Protein AF-A0ABD0MYV5-F1 (afdb_monomer_lite)

Secondary structure (DSSP, 8-state):
--HHHHTTTT-----S---HHHHHHHHHHHHHHHT-TT-HHHHHHHHHHHHHHHHHHHHHHHHHHHIIIIIHHHHHHHHTHHHHH-

InterPro domains:
  IPR004148 BAR domain [PF03114] (11-85)
  IPR027267 AH/BAR domain superfamily [G3DSA:1.20.1270.60] (1-86)
  IPR027267 AH/BAR domain superfamily [SSF103657] (2-85)

Organism: Cirrhinus mrigala (NCBI:txid683832)

Radius of gyration: 19.65 Å; chains: 1; bounding box: 43×21×59 Å

Structure (mmCIF, N/CA/C/O backbone):
data_AF-A0ABD0MYV5-F1
#
_entry.id   AF-A0ABD0MYV5-F1
#
loop_
_atom_site.group_PDB
_atom_site.id
_atom_site.type_symbol
_atom_site.label_atom_id
_atom_site.label_alt_id
_atom_site.label_comp_id
_atom_site.label_asym_id
_atom_site.label_entity_id
_atom_site.label_seq_id
_atom_site.pdbx_PDB_ins_code
_atom_site.Cartn_x
_atom_site.Cartn_y
_atom_site.Cartn_z
_atom_site.occupancy
_atom_site.B_iso_or_equiv
_atom_site.auth_seq_id
_atom_site.auth_comp_id
_atom_site.auth_asym_id
_atom_si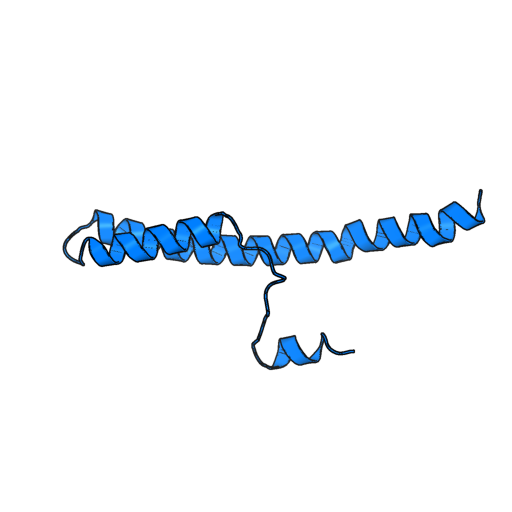te.auth_atom_id
_atom_site.pdbx_PDB_model_num
ATOM 1 N N . MET A 1 1 ? -22.826 -6.195 10.034 1.00 40.59 1 MET A N 1
ATOM 2 C CA . MET A 1 1 ? -22.557 -7.499 9.377 1.00 40.59 1 MET A CA 1
ATOM 3 C C . MET A 1 1 ? -21.999 -7.395 7.943 1.00 40.59 1 MET A C 1
ATOM 5 O O . MET A 1 1 ? -21.804 -8.420 7.309 1.00 40.59 1 MET A O 1
ATOM 9 N N . LEU A 1 2 ? -21.656 -6.200 7.432 1.00 38.88 2 LEU A N 1
ATOM 10 C CA . LEU A 1 2 ? -21.157 -6.011 6.054 1.00 38.88 2 LEU A CA 1
ATOM 11 C C . LEU A 1 2 ? -19.680 -6.407 5.826 1.00 38.88 2 LEU A C 1
ATOM 13 O O . LEU A 1 2 ? -19.288 -6.658 4.693 1.00 38.88 2 LEU A O 1
ATOM 17 N N . ASN A 1 3 ? -18.857 -6.513 6.877 1.00 42.44 3 ASN A N 1
ATOM 18 C CA . ASN A 1 3 ? -17.404 -6.708 6.727 1.00 42.44 3 ASN A CA 1
ATOM 19 C C . ASN A 1 3 ? -16.944 -8.172 6.612 1.00 42.44 3 ASN A C 1
ATOM 21 O O . ASN A 1 3 ? -15.825 -8.420 6.164 1.00 42.44 3 ASN A O 1
ATOM 25 N N . THR A 1 4 ? -17.772 -9.148 6.992 1.00 47.66 4 THR A N 1
ATOM 26 C CA . THR A 1 4 ? -17.401 -10.575 6.915 1.00 47.66 4 THR A CA 1
ATOM 27 C C . THR A 1 4 ? -17.492 -11.100 5.480 1.00 47.66 4 THR A C 1
ATOM 29 O O . THR A 1 4 ? -16.676 -11.919 5.070 1.00 47.66 4 THR A O 1
ATOM 32 N N . VAL A 1 5 ? -18.424 -10.567 4.682 1.00 37.91 5 VAL A N 1
ATOM 33 C CA . VAL A 1 5 ? -18.683 -11.027 3.307 1.00 37.91 5 VAL A CA 1
ATOM 34 C C . VAL A 1 5 ? -17.644 -10.483 2.311 1.00 37.91 5 VAL A C 1
ATOM 36 O O . VAL A 1 5 ? -17.268 -11.180 1.371 1.00 37.91 5 VAL A O 1
ATOM 39 N N . SER A 1 6 ? -17.083 -9.291 2.552 1.00 45.66 6 SER A N 1
ATOM 40 C CA . SER A 1 6 ? -16.025 -8.706 1.704 1.00 45.66 6 SER A CA 1
ATOM 41 C C . SER A 1 6 ? -14.715 -9.501 1.723 1.00 45.66 6 SER A C 1
ATOM 43 O O . SER A 1 6 ? -14.004 -9.528 0.722 1.00 45.66 6 SER A O 1
ATOM 45 N N . LYS A 1 7 ? -14.423 -10.219 2.819 1.00 46.72 7 LYS A N 1
ATOM 46 C CA . LYS A 1 7 ? -13.253 -11.109 2.906 1.00 46.72 7 LYS A CA 1
ATOM 47 C C . LYS A 1 7 ? -13.364 -12.336 1.991 1.00 46.72 7 LYS A C 1
ATOM 49 O O . LYS A 1 7 ? -12.341 -12.839 1.549 1.00 46.72 7 LYS A O 1
ATOM 54 N N . ILE A 1 8 ? -14.582 -12.796 1.687 1.00 49.06 8 ILE A N 1
ATOM 55 C CA . ILE A 1 8 ? -14.831 -14.021 0.903 1.00 49.06 8 ILE A CA 1
ATOM 56 C C . ILE A 1 8 ? -14.710 -13.769 -0.611 1.00 49.06 8 ILE A C 1
ATOM 58 O O . ILE A 1 8 ? -14.375 -14.680 -1.359 1.00 49.06 8 ILE A O 1
ATOM 62 N N . ARG A 1 9 ?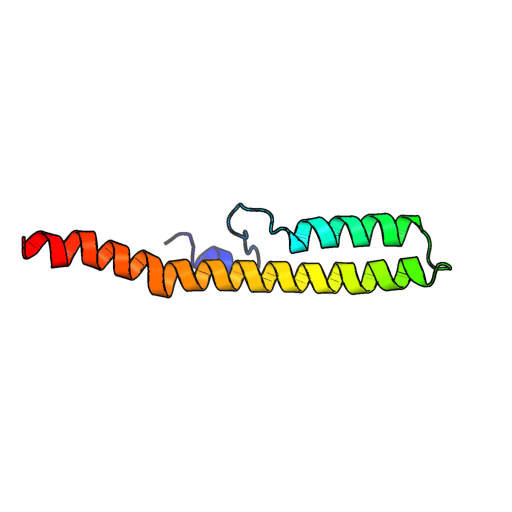 -14.922 -12.531 -1.085 1.00 45.31 9 ARG A N 1
ATOM 63 C CA . ARG A 1 9 ? -14.851 -12.183 -2.523 1.00 45.31 9 ARG A CA 1
ATOM 64 C C . ARG A 1 9 ? -13.484 -11.657 -2.986 1.00 45.31 9 ARG A C 1
ATOM 66 O O . ARG A 1 9 ? -13.405 -11.093 -4.071 1.00 45.31 9 ARG A O 1
ATOM 73 N N . GLY A 1 10 ? -12.431 -11.758 -2.172 1.00 44.06 10 GLY A N 1
ATOM 74 C CA . GLY A 1 10 ? -11.090 -11.267 -2.533 1.00 44.06 10 GLY A CA 1
ATOM 75 C C . GLY A 1 10 ? -10.968 -9.741 -2.664 1.00 44.06 10 GLY A C 1
ATOM 76 O O . GLY A 1 10 ? -9.882 -9.230 -2.909 1.00 44.06 10 GLY A O 1
ATOM 77 N N . GLN A 1 11 ? -12.048 -8.984 -2.442 1.00 40.59 11 GLN A N 1
ATOM 78 C CA . GLN A 1 11 ? -12.002 -7.530 -2.319 1.00 40.59 11 GLN A CA 1
ATOM 79 C C . GLN A 1 11 ? -11.649 -7.159 -0.879 1.00 40.59 11 GLN A C 1
ATOM 81 O O . GLN A 1 11 ? -12.481 -6.671 -0.107 1.00 40.59 11 GLN A O 1
ATOM 86 N N . VAL A 1 12 ? -10.386 -7.381 -0.514 1.00 49.91 12 VAL A N 1
ATOM 87 C CA . VAL A 1 12 ? -9.796 -6.701 0.638 1.00 49.91 12 VAL A CA 1
ATOM 88 C C . VAL A 1 12 ? -9.653 -5.239 0.231 1.00 49.91 12 VAL A C 1
ATOM 90 O O . VAL A 1 12 ? -8.642 -4.824 -0.322 1.00 49.91 12 VAL A O 1
ATOM 93 N N . LYS A 1 13 ? -10.703 -4.445 0.455 1.00 46.66 13 LYS A N 1
ATOM 94 C CA . LYS A 1 13 ? -10.543 -2.995 0.527 1.00 46.66 13 LYS A CA 1
ATOM 95 C C . LYS A 1 13 ? -9.640 -2.751 1.732 1.00 46.66 13 LYS A C 1
ATOM 97 O O . LYS A 1 13 ? -10.117 -2.820 2.868 1.00 46.66 13 LYS A O 1
ATOM 102 N N . 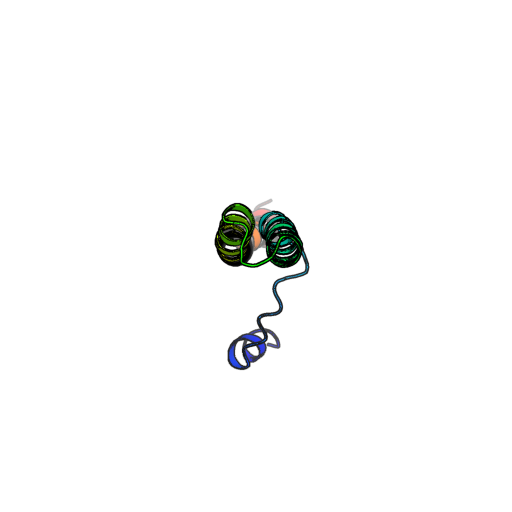SER A 1 14 ? -8.338 -2.574 1.485 1.00 51.09 14 SER A N 1
ATOM 103 C CA . SER A 1 14 ? -7.444 -2.038 2.502 1.00 51.09 14 SER A CA 1
ATOM 104 C C . SER A 1 14 ? -8.057 -0.726 2.976 1.00 51.09 14 SER A C 1
ATOM 106 O O . SER A 1 14 ? -8.729 -0.002 2.232 1.00 51.09 14 SER A O 1
ATOM 108 N N . VAL A 1 15 ? -7.974 -0.504 4.275 1.00 50.69 15 VAL A N 1
ATOM 109 C CA . VAL A 1 15 ? -8.637 0.607 4.937 1.00 50.69 15 VAL A CA 1
ATOM 110 C C . VAL A 1 15 ? -7.906 1.889 4.535 1.00 50.69 15 VAL A C 1
ATOM 112 O O . VAL A 1 15 ? -6.972 2.288 5.204 1.00 50.69 15 VAL A O 1
ATOM 115 N N . GLY A 1 16 ? -8.328 2.493 3.421 1.00 63.25 16 GLY A N 1
ATOM 116 C CA . GLY A 1 16 ? -8.317 3.923 3.074 1.00 63.25 16 GLY A CA 1
ATOM 117 C C . GLY A 1 16 ? -7.005 4.715 3.032 1.00 63.25 16 GLY A C 1
ATOM 118 O O . GLY A 1 16 ? -6.999 5.769 2.400 1.00 63.25 16 GLY A O 1
ATOM 119 N N . TYR A 1 17 ? -5.925 4.273 3.672 1.00 70.06 17 TYR A N 1
ATOM 120 C CA . TYR A 1 17 ? -4.691 5.040 3.784 1.00 70.06 17 TYR A CA 1
ATOM 121 C C . TYR A 1 17 ? -3.584 4.410 2.937 1.00 70.06 17 TYR A C 1
ATOM 123 O O . TYR A 1 17 ? -3.326 3.212 3.059 1.00 70.06 17 TYR A O 1
ATOM 131 N N . PRO A 1 18 ? -2.927 5.182 2.061 1.00 80.19 18 PRO A N 1
ATOM 132 C CA . PRO A 1 18 ? -1.806 4.664 1.304 1.00 80.19 18 PRO A CA 1
ATOM 133 C C . PRO A 1 18 ? -0.599 4.472 2.232 1.00 80.19 18 PRO A C 1
ATOM 135 O O . PRO A 1 18 ? -0.115 5.421 2.845 1.00 80.19 18 PRO A O 1
ATOM 138 N N . GLN A 1 19 ? -0.092 3.242 2.319 1.00 90.75 19 GLN A N 1
ATOM 139 C CA . GLN A 1 19 ? 1.143 2.965 3.050 1.00 90.75 19 GLN A CA 1
ATOM 140 C C . GLN A 1 19 ? 2.342 3.535 2.291 1.00 90.75 19 GLN A C 1
ATOM 142 O O . GLN A 1 19 ? 2.476 3.343 1.080 1.00 90.75 19 GLN A O 1
ATOM 147 N N . THR A 1 20 ? 3.233 4.213 3.011 1.00 94.06 20 THR A N 1
ATOM 148 C CA . THR A 1 20 ? 4.447 4.850 2.473 1.00 94.06 20 THR A CA 1
ATOM 149 C C . THR A 1 20 ? 5.318 3.894 1.661 1.00 94.06 20 THR A C 1
ATOM 151 O O . THR A 1 20 ? 5.831 4.252 0.606 1.00 94.06 20 THR A O 1
ATOM 154 N N . GLU A 1 21 ? 5.422 2.65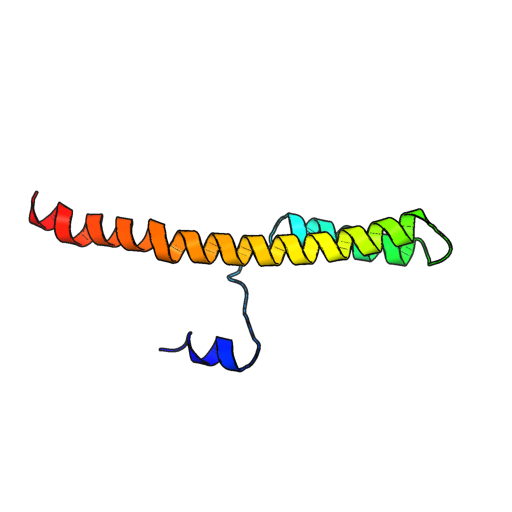2 2.120 1.00 95.12 21 GLU A N 1
ATOM 155 C CA . GLU A 1 21 ? 6.144 1.560 1.484 1.00 95.12 21 GLU A CA 1
ATOM 156 C C . GLU A 1 21 ? 5.480 1.193 0.154 1.00 95.12 21 GLU A C 1
ATOM 158 O O . GLU A 1 21 ? 6.159 1.000 -0.845 1.00 95.12 21 GLU A O 1
ATOM 163 N N . GLY A 1 22 ? 4.146 1.198 0.103 1.00 95.56 22 GLY A N 1
ATOM 164 C CA . GLY A 1 22 ? 3.390 0.949 -1.119 1.00 95.56 22 GLY A CA 1
ATOM 165 C C . GLY A 1 22 ? 3.591 2.048 -2.160 1.00 95.56 22 GLY A C 1
ATOM 166 O O . GLY A 1 22 ? 3.806 1.729 -3.324 1.00 95.56 22 GLY A O 1
ATOM 167 N N . ILE A 1 23 ? 3.582 3.318 -1.733 1.00 96.12 23 ILE A N 1
ATOM 168 C CA . ILE A 1 23 ? 3.828 4.482 -2.605 1.00 96.12 23 ILE A CA 1
ATOM 169 C C . ILE A 1 23 ? 5.256 4.449 -3.169 1.00 96.12 23 ILE A C 1
ATOM 171 O O . ILE A 1 23 ? 5.469 4.685 -4.364 1.00 96.12 23 ILE A O 1
ATOM 175 N N . LEU A 1 24 ? 6.240 4.151 -2.315 1.00 97.56 24 LEU A N 1
ATOM 176 C CA . LEU A 1 24 ? 7.627 4.000 -2.745 1.00 97.56 24 LEU A CA 1
ATOM 177 C C . LEU A 1 24 ? 7.759 2.825 -3.721 1.00 97.56 24 LEU A C 1
ATOM 179 O O . LEU A 1 24 ? 8.352 2.992 -4.783 1.00 97.56 24 LEU A O 1
ATOM 183 N N . GLY A 1 25 ? 7.139 1.685 -3.409 1.00 97.62 25 GLY A N 1
ATOM 184 C CA . GLY A 1 25 ? 7.106 0.514 -4.280 1.00 97.62 25 GLY A CA 1
ATOM 185 C C . GLY A 1 25 ? 6.519 0.823 -5.657 1.00 97.62 25 GLY A C 1
ATOM 186 O O . GLY A 1 25 ? 7.136 0.494 -6.663 1.00 97.62 25 GLY A O 1
ATOM 187 N N . ASP A 1 26 ? 5.397 1.545 -5.724 1.00 97.38 26 ASP A N 1
ATOM 188 C CA . ASP A 1 26 ? 4.786 1.965 -6.995 1.00 97.38 26 ASP A CA 1
ATOM 189 C C . ASP A 1 26 ? 5.722 2.863 -7.822 1.00 97.38 26 ASP A C 1
ATOM 191 O O . ASP A 1 26 ? 5.809 2.722 -9.044 1.00 97.38 26 ASP A O 1
ATOM 195 N N . SER A 1 27 ? 6.471 3.751 -7.163 1.00 97.56 27 SER A N 1
ATOM 196 C CA . SER A 1 27 ? 7.469 4.594 -7.834 1.00 97.56 27 SER A CA 1
ATOM 197 C C . SER A 1 27 ? 8.633 3.762 -8.382 1.00 97.56 27 SER A C 1
ATOM 199 O O . SER A 1 27 ? 9.046 3.961 -9.523 1.00 97.56 27 SER A O 1
ATOM 201 N N . MET A 1 28 ? 9.136 2.802 -7.600 1.00 97.88 28 MET A N 1
ATOM 202 C CA . MET A 1 28 ? 10.222 1.910 -8.024 1.00 97.88 28 MET A CA 1
ATOM 203 C C . MET A 1 28 ? 9.788 1.008 -9.183 1.00 97.88 28 MET A C 1
ATOM 205 O O . MET A 1 28 ? 10.528 0.877 -10.151 1.00 97.88 28 MET A O 1
ATOM 209 N N . LEU A 1 29 ? 8.563 0.476 -9.149 1.00 97.81 29 LEU A N 1
ATOM 210 C CA . LEU A 1 29 ? 7.997 -0.313 -10.246 1.00 97.81 29 LEU A CA 1
ATOM 211 C C . LEU A 1 29 ? 7.854 0.510 -11.527 1.00 97.81 29 LEU A C 1
ATOM 213 O O . LEU A 1 29 ? 8.189 0.041 -12.616 1.00 97.81 29 LEU A O 1
ATOM 217 N N . ARG A 1 30 ? 7.369 1.748 -11.407 1.00 97.56 30 ARG A N 1
ATOM 218 C CA . ARG A 1 30 ? 7.213 2.647 -12.550 1.00 97.56 30 ARG A CA 1
ATOM 219 C C . ARG A 1 30 ? 8.560 2.950 -13.201 1.00 97.56 30 ARG A C 1
ATOM 221 O O . ARG A 1 30 ? 8.743 2.667 -14.381 1.00 97.56 30 ARG A O 1
ATOM 228 N N . TYR A 1 31 ? 9.501 3.497 -12.436 1.00 97.12 31 TYR A N 1
ATOM 229 C CA . TYR A 1 31 ? 10.786 3.918 -12.992 1.00 97.12 31 TYR A CA 1
ATOM 230 C C . TYR A 1 31 ? 11.696 2.733 -13.339 1.00 97.12 31 TYR A C 1
ATOM 232 O O . TYR A 1 31 ? 12.484 2.832 -14.274 1.00 97.12 31 TYR A O 1
ATOM 240 N N . GLY A 1 32 ? 11.549 1.592 -12.659 1.00 96.75 32 GLY A N 1
ATOM 241 C CA . GLY A 1 32 ? 12.219 0.343 -13.022 1.00 96.75 32 GLY A CA 1
ATOM 242 C C . GLY A 1 32 ? 11.816 -0.151 -14.413 1.00 96.75 32 GLY A C 1
ATOM 243 O O . GLY A 1 32 ? 12.683 -0.525 -15.197 1.00 96.75 32 GLY A O 1
ATOM 244 N N . ASN A 1 33 ? 10.525 -0.062 -14.760 1.00 95.56 33 ASN A N 1
ATOM 245 C CA . ASN A 1 33 ? 10.046 -0.375 -16.110 1.00 95.56 33 ASN A CA 1
ATOM 246 C C . ASN A 1 33 ? 10.514 0.656 -17.149 1.00 95.56 33 ASN A C 1
ATOM 248 O O . ASN A 1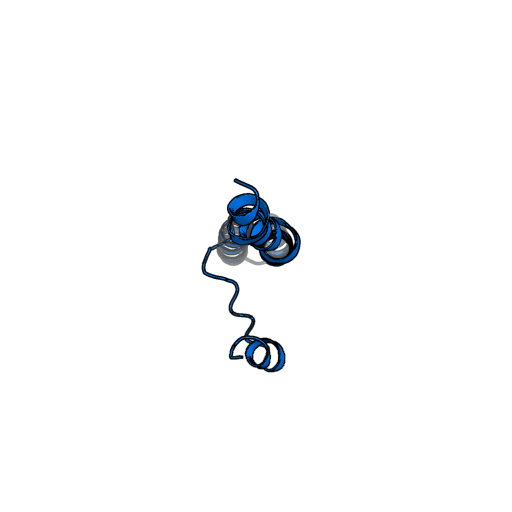 33 ? 10.920 0.276 -18.245 1.00 95.56 33 ASN A O 1
ATOM 252 N N . GLU A 1 34 ? 10.482 1.950 -16.810 1.00 96.38 34 GLU A N 1
ATOM 253 C CA . GLU A 1 34 ? 10.927 3.027 -17.710 1.00 96.38 34 GLU A CA 1
ATOM 254 C C . GLU A 1 34 ? 12.433 2.939 -18.042 1.00 96.38 34 GLU A C 1
ATOM 256 O O . GLU A 1 34 ? 12.837 3.322 -19.139 1.00 96.38 34 GLU A O 1
ATOM 261 N N . LEU A 1 35 ? 13.261 2.392 -17.143 1.00 94.38 35 LEU A N 1
ATOM 262 C CA . LEU A 1 35 ? 14.695 2.157 -17.380 1.00 94.38 35 LEU A CA 1
ATOM 263 C C . LEU A 1 35 ? 14.991 1.017 -18.371 1.00 94.38 35 LEU A C 1
ATOM 265 O O . LEU A 1 35 ? 16.104 0.952 -18.895 1.00 94.38 35 LEU A O 1
ATOM 269 N N . GLY A 1 36 ? 14.018 0.144 -18.641 1.00 85.81 36 GLY A N 1
ATOM 270 C CA . GLY A 1 36 ? 14.143 -0.971 -19.578 1.00 85.81 36 GLY A CA 1
ATOM 271 C C . GLY A 1 36 ? 14.855 -2.209 -19.016 1.00 85.81 36 GLY A C 1
ATOM 272 O O . GLY A 1 36 ? 15.652 -2.139 -18.081 1.00 85.81 36 GLY A O 1
ATOM 273 N N . ALA A 1 37 ? 14.568 -3.364 -19.625 1.00 80.94 37 ALA A N 1
ATOM 274 C CA . ALA A 1 37 ? 15.020 -4.684 -19.164 1.00 80.94 37 ALA A CA 1
ATOM 275 C C . ALA A 1 37 ? 16.545 -4.898 -19.231 1.00 80.94 37 ALA A C 1
ATOM 277 O O . ALA A 1 37 ? 17.081 -5.739 -18.518 1.00 80.94 37 ALA A O 1
ATOM 278 N N . GLU A 1 38 ? 17.246 -4.110 -20.046 1.00 88.44 38 GLU A N 1
ATOM 279 C CA . GLU A 1 38 ? 18.708 -4.159 -20.176 1.00 88.44 38 GLU A CA 1
ATOM 280 C C . GLU A 1 38 ? 19.427 -3.483 -18.993 1.00 88.44 38 GLU A C 1
ATOM 282 O O . GLU A 1 38 ? 20.627 -3.666 -18.787 1.00 88.44 38 GLU A O 1
ATOM 287 N N . SER A 1 39 ? 18.706 -2.683 -18.198 1.00 93.31 39 SER A N 1
ATOM 288 C CA . SER A 1 39 ? 19.252 -2.030 -17.013 1.00 93.31 39 SER A CA 1
ATOM 289 C C . SER A 1 39 ? 19.179 -2.965 -15.810 1.00 93.31 39 SER A C 1
ATOM 291 O O . SER A 1 39 ? 18.109 -3.186 -15.241 1.00 93.31 39 SER A O 1
ATOM 293 N N . GLY A 1 40 ? 20.334 -3.446 -15.341 1.00 94.56 40 GLY A N 1
ATOM 294 C CA . GLY A 1 40 ? 20.411 -4.221 -14.095 1.00 94.56 40 GLY A CA 1
ATOM 295 C C . GLY A 1 40 ? 19.864 -3.459 -12.879 1.00 94.56 40 GLY A C 1
ATOM 296 O O . GLY A 1 40 ? 19.291 -4.059 -11.972 1.00 94.56 40 GLY A O 1
ATOM 297 N N . PHE A 1 41 ? 19.960 -2.125 -12.883 1.00 95.69 41 PHE A N 1
ATOM 298 C CA . PHE A 1 41 ? 19.330 -1.290 -11.860 1.00 95.69 41 PHE A CA 1
ATOM 299 C C . PHE A 1 41 ? 17.804 -1.239 -12.009 1.00 95.69 41 PHE A C 1
ATOM 301 O O . PHE A 1 41 ? 17.099 -1.271 -11.005 1.00 95.69 41 PHE A O 1
ATOM 308 N N . GLY A 1 42 ? 17.292 -1.219 -13.245 1.00 96.75 42 GLY A N 1
ATOM 309 C CA . GLY A 1 42 ? 15.859 -1.332 -13.522 1.00 96.75 42 GLY A CA 1
ATOM 310 C C . GLY A 1 42 ? 15.273 -2.611 -12.927 1.00 96.75 42 GLY A C 1
ATOM 311 O O . GLY A 1 42 ? 14.306 -2.541 -12.176 1.00 96.75 42 GLY A O 1
ATOM 312 N N . TYR A 1 43 ? 15.926 -3.756 -13.151 1.00 96.44 43 TYR A N 1
ATOM 313 C CA . TYR A 1 43 ? 15.525 -5.036 -12.554 1.00 96.44 43 TYR A CA 1
ATOM 314 C C . TYR A 1 43 ? 15.522 -4.996 -11.015 1.00 96.44 43 TYR A C 1
ATOM 316 O O . TYR A 1 43 ? 14.533 -5.375 -10.390 1.00 96.44 43 TYR A O 1
ATOM 324 N N . ALA A 1 44 ? 16.575 -4.448 -10.398 1.00 97.06 44 ALA A N 1
ATOM 325 C CA . ALA A 1 44 ? 16.638 -4.301 -8.942 1.00 97.06 44 ALA A CA 1
ATOM 326 C C . ALA A 1 44 ? 15.519 -3.397 -8.384 1.00 97.06 44 ALA A C 1
ATOM 328 O O . ALA A 1 44 ? 14.969 -3.675 -7.316 1.00 97.06 44 ALA A O 1
ATOM 329 N N . LEU A 1 45 ? 15.152 -2.326 -9.102 1.00 97.62 45 LEU A N 1
ATOM 330 C CA . LEU A 1 45 ? 14.015 -1.479 -8.733 1.00 97.62 45 LEU A CA 1
ATOM 331 C C . LEU A 1 45 ? 12.685 -2.230 -8.827 1.00 97.62 45 LEU A C 1
ATOM 333 O O . LEU A 1 45 ? 11.822 -2.014 -7.979 1.00 97.62 45 LEU A O 1
ATOM 337 N N . LEU A 1 46 ? 12.518 -3.108 -9.819 1.00 97.44 46 LEU A N 1
ATOM 338 C CA . LEU A 1 46 ? 11.314 -3.925 -9.944 1.00 97.44 46 LEU A CA 1
ATOM 339 C C . LEU A 1 46 ? 11.182 -4.899 -8.767 1.00 97.44 46 LEU A C 1
ATOM 341 O O . LEU A 1 46 ? 10.163 -4.872 -8.077 1.00 97.44 46 LEU A O 1
ATOM 345 N N . GLU A 1 47 ? 12.227 -5.680 -8.474 1.00 97.62 47 GLU A N 1
ATOM 346 C CA . GLU A 1 47 ? 12.221 -6.633 -7.352 1.00 97.62 47 GLU A CA 1
ATOM 347 C C . GLU A 1 47 ? 11.979 -5.934 -6.009 1.00 97.62 47 GLU A C 1
ATOM 349 O O . GLU A 1 47 ? 11.140 -6.359 -5.209 1.00 97.62 47 GLU A O 1
ATOM 354 N N . MET A 1 48 ? 12.674 -4.818 -5.765 1.00 98.00 48 MET A N 1
ATOM 355 C CA . MET A 1 48 ? 12.486 -4.056 -4.532 1.00 98.00 48 MET A CA 1
ATOM 356 C C . MET A 1 48 ? 11.093 -3.420 -4.469 1.00 98.00 48 MET A C 1
ATOM 358 O O . MET A 1 48 ? 10.478 -3.373 -3.401 1.00 98.00 48 MET A O 1
ATOM 362 N N . GLY A 1 49 ? 10.576 -2.957 -5.608 1.00 97.88 49 GLY A N 1
ATOM 363 C CA . GLY A 1 49 ? 9.230 -2.416 -5.728 1.00 97.88 49 GLY A CA 1
ATOM 364 C C . GLY A 1 49 ? 8.170 -3.432 -5.308 1.00 97.88 49 GLY A C 1
ATOM 365 O O . GLY A 1 49 ? 7.329 -3.121 -4.463 1.00 97.88 49 GLY A O 1
ATOM 366 N N . GLU A 1 50 ? 8.253 -4.665 -5.812 1.00 97.88 50 GLU A N 1
ATOM 367 C CA . GLU A 1 50 ? 7.356 -5.761 -5.425 1.00 97.88 50 GLU A CA 1
ATOM 368 C C . GLU A 1 50 ? 7.480 -6.121 -3.940 1.00 97.88 50 GLU A C 1
ATOM 370 O O . GLU A 1 50 ? 6.463 -6.263 -3.250 1.00 97.88 50 GLU A O 1
ATOM 375 N N . ALA A 1 51 ? 8.707 -6.202 -3.418 1.00 98.25 51 ALA A N 1
ATOM 376 C CA . ALA A 1 51 ? 8.941 -6.459 -2.000 1.00 98.25 51 ALA A CA 1
ATOM 377 C C . ALA A 1 51 ? 8.278 -5.385 -1.118 1.00 98.25 51 ALA A C 1
ATOM 379 O O . ALA A 1 51 ? 7.591 -5.706 -0.145 1.00 98.25 51 ALA A O 1
ATOM 380 N N . LEU A 1 52 ? 8.391 -4.107 -1.487 1.00 97.69 52 LEU A N 1
ATOM 381 C CA . LEU A 1 52 ? 7.749 -3.014 -0.757 1.00 97.69 52 LEU A CA 1
ATOM 382 C C . LEU A 1 52 ? 6.215 -3.060 -0.822 1.00 97.69 52 LEU A C 1
ATOM 384 O O . LEU A 1 52 ? 5.560 -2.704 0.162 1.00 97.69 52 LEU A O 1
ATOM 388 N N . LYS A 1 53 ? 5.618 -3.560 -1.915 1.00 95.88 53 LYS A N 1
ATOM 389 C CA . LYS A 1 53 ? 4.164 -3.815 -1.960 1.00 95.88 53 LYS A CA 1
ATOM 390 C C . LYS A 1 53 ? 3.750 -4.872 -0.936 1.00 95.88 53 LYS A C 1
ATOM 392 O O . LYS A 1 53 ? 2.708 -4.716 -0.299 1.00 95.88 53 LYS A O 1
ATOM 397 N N . GLN A 1 54 ? 4.558 -5.913 -0.736 1.00 95.50 54 GLN A N 1
ATOM 398 C CA . GLN A 1 54 ? 4.293 -6.924 0.293 1.00 95.50 54 GLN A CA 1
ATOM 399 C C . GLN A 1 54 ? 4.448 -6.343 1.707 1.00 95.50 54 GLN A C 1
ATOM 401 O O . GLN A 1 54 ? 3.611 -6.603 2.573 1.00 95.50 54 GLN A O 1
ATOM 406 N N . VAL A 1 55 ? 5.454 -5.491 1.935 1.00 96.50 55 VAL A N 1
ATOM 407 C CA . VAL A 1 55 ? 5.624 -4.779 3.216 1.00 96.50 55 VAL A CA 1
ATOM 408 C C . VAL A 1 55 ? 4.420 -3.881 3.512 1.00 96.50 55 VAL A C 1
ATOM 410 O O . VAL A 1 55 ? 3.908 -3.898 4.631 1.00 96.50 55 VAL A O 1
ATOM 413 N N . ALA A 1 56 ? 3.909 -3.159 2.512 1.00 94.19 56 ALA A N 1
ATOM 414 C CA . ALA A 1 56 ? 2.701 -2.347 2.651 1.00 94.19 56 ALA A CA 1
ATOM 415 C C . ALA A 1 56 ? 1.488 -3.182 3.097 1.00 94.19 56 ALA A C 1
ATOM 417 O O . ALA A 1 56 ? 0.776 -2.797 4.023 1.00 94.19 56 ALA A O 1
ATOM 418 N N . GLN A 1 57 ? 1.289 -4.363 2.504 1.00 90.69 57 GLN A N 1
ATOM 419 C CA . GLN A 1 57 ? 0.218 -5.282 2.908 1.00 90.69 57 GLN A CA 1
ATOM 420 C C . GLN A 1 57 ? 0.409 -5.815 4.336 1.00 90.69 57 GLN A C 1
ATOM 422 O O . GLN A 1 57 ? -0.554 -5.918 5.101 1.00 90.69 57 GLN A O 1
ATOM 427 N N . ALA A 1 58 ? 1.646 -6.148 4.716 1.00 92.88 58 ALA A N 1
ATOM 428 C CA . ALA A 1 58 ? 1.961 -6.591 6.071 1.00 92.88 58 ALA A CA 1
ATOM 429 C C . ALA A 1 58 ? 1.678 -5.486 7.104 1.00 92.88 58 ALA A C 1
ATOM 431 O O . ALA A 1 58 ? 1.115 -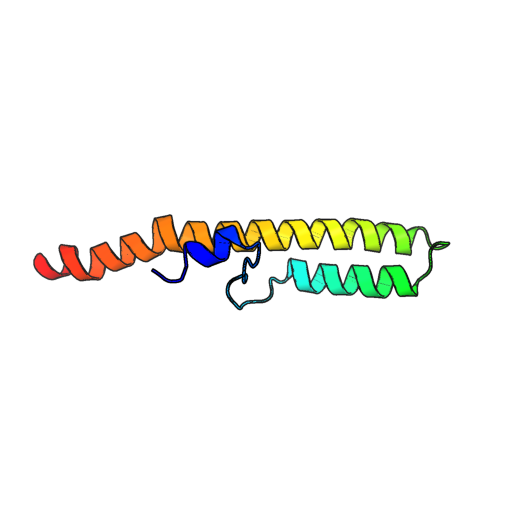5.766 8.167 1.00 92.88 58 ALA A O 1
ATOM 432 N N . LYS A 1 59 ? 1.998 -4.233 6.765 1.00 92.88 59 LYS A N 1
ATOM 433 C CA . LYS A 1 59 ? 1.717 -3.054 7.588 1.00 92.88 59 LYS A CA 1
ATOM 434 C C . LYS A 1 59 ? 0.222 -2.796 7.740 1.00 92.88 59 LYS A C 1
ATOM 436 O O . LYS A 1 59 ? -0.244 -2.681 8.867 1.00 92.88 59 LYS A O 1
ATOM 441 N N . ASP A 1 60 ? -0.548 -2.855 6.654 1.00 88.62 60 ASP A N 1
ATOM 442 C CA . ASP A 1 60 ? -2.015 -2.771 6.721 1.00 88.62 60 ASP A CA 1
ATOM 443 C C . ASP A 1 60 ? -2.603 -3.841 7.655 1.00 88.62 60 ASP A C 1
ATOM 445 O O . ASP A 1 60 ? -3.505 -3.580 8.458 1.00 88.62 60 ASP A O 1
ATOM 449 N N . CYS A 1 61 ? -2.082 -5.069 7.577 1.00 90.25 61 CYS A N 1
ATOM 450 C CA . CYS A 1 61 ? -2.501 -6.152 8.459 1.00 90.25 61 CYS A CA 1
ATOM 451 C C . CYS A 1 61 ? -2.153 -5.855 9.926 1.00 90.25 61 CYS A C 1
ATOM 453 O O . CYS A 1 61 ? -2.983 -6.072 10.814 1.00 90.25 61 CYS A O 1
ATOM 455 N N . MET A 1 62 ? -0.951 -5.339 10.186 1.00 93.31 62 MET A N 1
ATOM 456 C CA . MET A 1 62 ? -0.509 -4.931 11.518 1.00 93.31 62 MET A CA 1
ATOM 457 C C . MET A 1 62 ? -1.388 -3.813 12.090 1.00 93.31 62 MET A C 1
ATOM 459 O O . MET A 1 62 ? -1.865 -3.957 13.215 1.00 93.31 62 MET A O 1
ATOM 463 N N . ASP A 1 63 ? -1.684 -2.771 11.315 1.00 89.81 63 ASP A N 1
ATOM 464 C CA . ASP A 1 63 ? -2.522 -1.643 11.738 1.00 89.81 63 ASP A CA 1
ATOM 465 C C . ASP A 1 63 ? -3.929 -2.116 12.121 1.00 89.81 63 ASP A C 1
ATOM 467 O O . ASP A 1 63 ? -4.453 -1.794 13.192 1.00 89.81 63 ASP A O 1
ATOM 471 N N . VAL A 1 64 ? -4.531 -2.967 11.283 1.00 88.81 64 VAL A N 1
ATOM 472 C CA . VAL A 1 64 ? -5.845 -3.561 11.564 1.00 88.81 64 VAL A CA 1
ATOM 473 C C . VAL A 1 64 ? -5.806 -4.443 12.811 1.00 88.81 64 VAL A C 1
ATOM 475 O O . VAL A 1 64 ? -6.772 -4.445 13.583 1.00 88.81 64 VAL A O 1
ATOM 478 N N . ARG A 1 65 ? -4.725 -5.205 13.018 1.00 92.12 65 ARG A N 1
ATOM 479 C CA . ARG A 1 65 ? -4.553 -6.036 14.216 1.00 92.12 65 ARG A CA 1
ATOM 480 C C . ARG A 1 65 ? -4.462 -5.164 15.460 1.00 92.12 65 ARG A C 1
ATOM 482 O O . ARG A 1 65 ? -5.290 -5.341 16.342 1.00 92.12 65 ARG A O 1
ATOM 489 N N . VAL A 1 66 ? -3.553 -4.191 15.497 1.00 94.75 66 VAL A N 1
ATOM 490 C CA . VAL A 1 66 ? -3.381 -3.277 16.639 1.00 94.75 66 VAL A CA 1
ATOM 491 C C . VAL A 1 66 ? -4.683 -2.547 16.954 1.00 94.75 66 VAL A C 1
ATOM 493 O O . VAL A 1 66 ? -5.098 -2.505 18.113 1.00 94.75 66 VAL A O 1
ATOM 496 N N . LYS A 1 67 ? -5.387 -2.046 15.931 1.00 91.81 67 LYS A N 1
ATOM 497 C CA . LYS A 1 67 ? -6.690 -1.411 16.128 1.00 91.81 67 LYS A CA 1
ATOM 498 C C . LYS A 1 67 ? -7.673 -2.344 16.840 1.00 91.81 67 LYS A C 1
ATOM 500 O O . LYS A 1 67 ? -8.213 -1.979 17.876 1.00 91.81 67 LYS A O 1
ATOM 505 N N . ARG A 1 68 ? -7.864 -3.559 16.322 1.00 90.50 68 ARG A N 1
ATOM 506 C CA . ARG A 1 68 ? -8.885 -4.490 16.832 1.00 90.50 68 ARG A CA 1
ATOM 507 C C . ARG A 1 68 ? -8.522 -5.166 18.146 1.00 90.50 68 ARG A C 1
ATOM 509 O O . ARG A 1 68 ? -9.418 -5.484 18.917 1.00 90.50 68 ARG A O 1
ATOM 516 N N . THR A 1 69 ? -7.245 -5.469 18.366 1.00 94.50 69 THR A N 1
ATOM 517 C CA . THR A 1 69 ? -6.810 -6.289 19.507 1.00 94.50 69 THR A CA 1
ATOM 518 C C . THR A 1 69 ? -6.256 -5.467 20.656 1.00 94.50 69 THR A C 1
ATOM 520 O O . THR A 1 69 ? -6.000 -6.030 21.714 1.00 94.50 69 THR A O 1
ATOM 523 N N . PHE A 1 70 ? -6.040 -4.166 20.460 1.00 96.75 70 PHE A N 1
ATOM 524 C CA . PHE A 1 70 ? -5.473 -3.301 21.488 1.00 96.75 70 PHE A CA 1
ATOM 525 C C . PHE A 1 70 ? -6.263 -2.002 21.646 1.00 96.75 70 PHE A C 1
ATOM 527 O O . PHE A 1 70 ? -6.808 -1.755 22.718 1.00 96.75 70 PHE A O 1
ATOM 534 N N . ILE A 1 71 ? -6.401 -1.205 20.582 1.00 95.88 71 ILE A N 1
ATOM 535 C CA . ILE A 1 71 ? -7.031 0.124 20.680 1.00 95.88 71 ILE A CA 1
ATOM 536 C C . ILE A 1 71 ? -8.527 0.018 20.993 1.00 95.88 71 ILE A C 1
ATOM 538 O O . ILE A 1 71 ? -8.983 0.610 21.969 1.00 95.88 71 ILE A O 1
ATOM 542 N N . ASP A 1 72 ? -9.285 -0.736 20.193 1.00 95.00 72 ASP A N 1
ATOM 543 C CA . ASP A 1 72 ? -10.739 -0.838 20.349 1.00 95.00 72 ASP A CA 1
ATOM 544 C C . ASP A 1 72 ? -11.125 -1.432 21.734 1.00 95.00 72 ASP A C 1
ATOM 546 O O . ASP A 1 72 ? -12.001 -0.863 22.391 1.00 95.00 72 ASP A O 1
ATOM 550 N N . PRO A 1 73 ? -10.458 -2.491 22.256 1.00 97.06 73 PRO A N 1
ATOM 551 C CA . PRO A 1 73 ? -10.699 -2.977 23.617 1.00 97.06 73 PRO A CA 1
ATOM 552 C C . PRO A 1 73 ? -10.420 -1.940 24.711 1.00 97.06 73 PRO A C 1
ATOM 554 O O . PRO A 1 73 ? -11.241 -1.776 25.610 1.00 97.06 73 PRO A O 1
ATOM 557 N N . LEU A 1 74 ? -9.301 -1.208 24.636 1.00 97.44 74 LEU A N 1
ATOM 558 C CA . LEU A 1 74 ? -8.972 -0.180 25.632 1.00 97.44 74 LEU A CA 1
ATOM 559 C C . LEU A 1 74 ? -9.956 0.995 25.598 1.00 97.44 74 LEU A C 1
ATOM 561 O O . LEU A 1 74 ? -10.324 1.524 26.646 1.00 97.44 74 LEU A O 1
ATOM 565 N N . GLN A 1 75 ? -10.422 1.381 24.408 1.00 95.38 75 GLN A N 1
ATOM 566 C CA . GLN A 1 75 ? -11.475 2.388 24.271 1.00 95.38 75 GLN A CA 1
ATOM 567 C C . GLN A 1 75 ? -12.785 1.916 24.910 1.00 95.38 75 GLN A C 1
ATOM 569 O O . GLN A 1 75 ? -13.413 2.691 25.632 1.00 95.38 75 GLN A O 1
ATOM 574 N N . SER A 1 76 ? -13.168 0.651 24.699 1.00 94.88 76 SER A N 1
ATOM 575 C CA . SER A 1 76 ? -14.353 0.058 25.331 1.00 94.88 76 SER A CA 1
ATOM 576 C C . SER A 1 76 ? -14.230 0.033 26.856 1.00 94.88 76 SER A C 1
ATOM 578 O O . SER A 1 76 ? -15.151 0.464 27.544 1.00 94.88 76 SER A O 1
ATOM 580 N N . LEU A 1 77 ? -13.078 -0.398 27.380 1.00 95.12 77 LEU A N 1
ATOM 581 C CA . LEU A 1 77 ? -12.791 -0.415 28.817 1.00 95.12 77 LEU A CA 1
ATOM 582 C C . LEU A 1 77 ? -12.961 0.980 29.440 1.00 95.12 77 LEU A C 1
ATOM 584 O O . LEU A 1 77 ? -13.597 1.132 30.481 1.00 95.12 77 LEU A O 1
ATOM 588 N N . GLN A 1 78 ? -12.436 2.014 28.774 1.00 93.56 78 GLN A N 1
ATOM 589 C CA . GLN A 1 78 ? -12.564 3.400 29.224 1.00 93.56 78 GLN A CA 1
ATOM 590 C C . GLN A 1 78 ? -14.015 3.900 29.212 1.00 93.56 78 GLN A C 1
ATOM 592 O O . GLN A 1 78 ? -14.414 4.648 30.102 1.00 93.56 78 GLN A O 1
ATOM 597 N N . HIS A 1 79 ? -14.790 3.542 28.188 1.00 91.94 79 HIS A N 1
ATOM 598 C CA . HIS A 1 79 ? -16.138 4.083 27.994 1.00 91.94 79 HIS A CA 1
ATOM 599 C C . HIS A 1 79 ? -17.207 3.371 28.823 1.00 91.94 79 HIS A C 1
ATOM 601 O O . HIS A 1 79 ? -18.256 3.969 29.066 1.00 91.94 79 HIS A O 1
ATOM 607 N N . THR A 1 80 ? -16.947 2.132 29.239 1.00 90.88 80 THR A N 1
ATOM 608 C CA . THR A 1 80 ? -17.877 1.312 30.018 1.00 90.88 80 THR A CA 1
ATOM 609 C C . THR A 1 80 ? -17.383 1.176 31.452 1.00 90.88 80 THR A C 1
ATOM 611 O O . THR A 1 80 ? -17.826 1.915 32.324 1.00 90.88 80 THR A O 1
ATOM 614 N N . GLU A 1 81 ? -16.407 0.301 31.691 1.00 90.31 81 GLU A N 1
ATOM 615 C CA . GLU A 1 81 ? -16.053 -0.143 33.043 1.00 90.31 81 GLU A CA 1
ATOM 616 C C . GLU A 1 81 ? -15.469 0.987 33.896 1.00 90.31 81 GLU A C 1
ATOM 618 O O . GLU A 1 81 ? -15.895 1.198 35.026 1.00 90.31 81 GLU A O 1
ATOM 623 N N . LEU A 1 82 ? -14.533 1.775 33.353 1.00 90.12 82 LEU A N 1
ATOM 624 C CA . LEU A 1 82 ? -13.927 2.869 34.126 1.00 90.12 82 LEU A CA 1
ATOM 625 C C . LEU A 1 82 ? -14.916 3.995 34.431 1.00 90.12 82 LEU A C 1
ATOM 627 O O . LEU A 1 82 ? -14.771 4.685 35.436 1.00 90.12 82 LEU A O 1
ATOM 631 N N . LYS A 1 83 ? -15.909 4.188 33.562 1.00 87.12 83 LYS A N 1
ATOM 632 C CA . LYS A 1 83 ? -16.916 5.238 33.708 1.00 87.12 83 LYS A CA 1
ATOM 633 C C . LYS A 1 83 ? -18.005 4.869 34.714 1.00 87.12 83 LYS A C 1
ATOM 635 O O . LYS A 1 83 ? -18.614 5.765 35.274 1.00 87.12 83 LYS A O 1
ATOM 640 N N . GLU A 1 84 ? -18.253 3.577 34.917 1.00 86.38 84 GLU A N 1
ATOM 641 C CA . GLU A 1 84 ? -19.184 3.065 35.930 1.00 86.38 84 GLU A CA 1
ATOM 642 C C . GLU A 1 84 ? -18.590 3.084 37.347 1.00 86.38 84 GLU A C 1
ATOM 644 O O . GLU A 1 84 ? -19.333 3.094 38.325 1.00 86.38 84 GLU A O 1
ATOM 649 N N . ILE A 1 85 ? -17.258 3.084 37.462 1.00 83.06 85 ILE A N 1
ATOM 650 C CA . ILE A 1 85 ? -16.542 3.097 38.748 1.00 83.06 85 ILE A CA 1
ATOM 651 C C . ILE A 1 85 ? -16.321 4.530 39.276 1.00 83.06 85 ILE A C 1
ATOM 653 O O . ILE A 1 85 ? -16.141 4.706 40.483 1.00 83.06 85 ILE A O 1
ATOM 657 N N . ALA A 1 86 ? -16.303 5.534 38.393 1.00 61.84 86 ALA A N 1
ATOM 658 C CA . ALA A 1 86 ? -16.070 6.944 38.723 1.00 61.84 86 ALA A CA 1
ATOM 659 C C . ALA A 1 86 ? -17.371 7.695 39.040 1.00 61.84 86 ALA A C 1
ATOM 661 O O . ALA A 1 86 ? -17.350 8.504 39.995 1.00 61.84 86 ALA A O 1
#

pLDDT: mean 84.34, std 19.22, range [37.91, 98.25]

Sequence (86 aa):
MLNTVSKIRGQVKSVGYPQTEGILGDSMLRYGNELGAESGFGYALLEMGEALKQVAQAKDCMDVRVKRTFIDPLQSLQHTELKEIA

Foldseek 3Di:
DPPVVCVVVPNPPLPDDQDPLLVQLVVLCVVLVVVPPVDPSSVVSNVSSVVSNVVRVVVSVVVVCCCVVPVVVVVVCVVPVVVVVD